Protein AF-A0A2T4DF22-F1 (afdb_monomer_lite)

Structure (mmCIF, N/CA/C/O backbone):
data_AF-A0A2T4DF22-F1
#
_entry.id   AF-A0A2T4DF22-F1
#
loop_
_atom_site.group_PDB
_atom_site.id
_atom_site.type_symbol
_atom_site.label_atom_id
_atom_site.label_alt_id
_atom_site.label_comp_id
_atom_site.label_asym_id
_atom_site.label_entity_id
_atom_site.label_seq_id
_atom_site.pdbx_PDB_ins_code
_atom_site.Cartn_x
_atom_site.Cartn_y
_atom_site.Cartn_z
_atom_site.occupancy
_atom_site.B_iso_or_equiv
_atom_site.auth_seq_id
_atom_site.auth_comp_id
_atom_site.auth_asym_id
_atom_site.auth_atom_id
_atom_site.pdbx_PDB_model_num
ATOM 1 N N . MET A 1 1 ? -20.774 -23.745 23.793 1.00 37.38 1 MET A N 1
ATOM 2 C CA . MET A 1 1 ? -19.570 -23.160 24.446 1.00 37.38 1 MET A CA 1
ATOM 3 C C . MET A 1 1 ? -19.201 -21.817 23.779 1.00 37.38 1 MET A C 1
ATOM 5 O O . MET A 1 1 ? -18.248 -21.761 23.021 1.00 37.38 1 MET A O 1
ATOM 9 N N . GLU A 1 2 ? -19.903 -20.684 23.845 1.00 40.66 2 GLU A N 1
ATOM 10 C CA . GLU A 1 2 ? -20.891 -20.072 24.762 1.00 40.66 2 GLU A CA 1
ATOM 11 C C . GLU A 1 2 ? -20.342 -19.366 26.017 1.00 40.66 2 GLU A C 1
ATOM 13 O O . GLU A 1 2 ? -21.106 -18.858 26.823 1.00 40.66 2 GLU A O 1
ATOM 18 N N . ALA A 1 3 ? -19.018 -19.232 26.163 1.00 44.66 3 ALA A N 1
ATOM 19 C CA . ALA A 1 3 ? -18.431 -18.556 27.332 1.00 44.66 3 ALA A CA 1
ATOM 20 C C . ALA A 1 3 ? -17.875 -17.139 27.065 1.00 44.66 3 ALA A C 1
ATOM 22 O O . ALA A 1 3 ? -17.446 -16.477 28.002 1.00 44.66 3 ALA A O 1
ATOM 23 N N . ILE A 1 4 ? -17.875 -16.646 25.817 1.00 48.25 4 ILE A N 1
ATOM 24 C CA . ILE A 1 4 ? -17.293 -15.324 25.468 1.00 48.25 4 ILE A CA 1
ATOM 25 C C . ILE A 1 4 ? -18.333 -14.358 24.866 1.00 48.25 4 ILE A C 1
ATOM 27 O O . ILE A 1 4 ? -18.040 -13.186 24.663 1.00 48.25 4 ILE A O 1
ATOM 31 N N . ASP A 1 5 ? -19.573 -14.799 24.634 1.00 48.78 5 ASP A N 1
ATOM 32 C CA . ASP A 1 5 ? -20.669 -13.892 24.234 1.00 48.78 5 ASP A CA 1
ATOM 33 C C . ASP A 1 5 ? -21.325 -13.187 25.442 1.00 48.78 5 ASP A C 1
ATOM 35 O O . ASP A 1 5 ? -22.077 -12.235 25.269 1.00 48.78 5 ASP A O 1
ATOM 39 N N . ASN A 1 6 ? -20.962 -13.581 26.672 1.00 43.56 6 ASN A N 1
ATOM 40 C CA . ASN A 1 6 ? -21.415 -12.983 27.934 1.00 43.56 6 ASN A CA 1
ATOM 41 C C . ASN A 1 6 ? -20.299 -12.188 28.637 1.00 43.56 6 ASN A C 1
ATOM 43 O O . ASN A 1 6 ? -20.097 -12.303 29.848 1.00 43.56 6 ASN A O 1
ATOM 47 N N . VAL A 1 7 ? -19.539 -11.368 27.900 1.00 52.00 7 VAL A N 1
ATOM 48 C CA . VAL A 1 7 ? -18.642 -10.403 28.556 1.00 52.00 7 VAL A CA 1
ATOM 49 C C . VAL A 1 7 ? -19.506 -9.337 29.229 1.00 52.00 7 VAL A C 1
ATOM 51 O O . VAL A 1 7 ? -20.062 -8.455 28.577 1.00 52.00 7 VAL A O 1
ATOM 54 N N . ASN A 1 8 ? -19.608 -9.438 30.554 1.00 49.12 8 ASN A N 1
ATOM 55 C CA . ASN A 1 8 ? -20.233 -8.466 31.443 1.00 49.12 8 ASN A CA 1
ATOM 56 C C . ASN A 1 8 ? -19.894 -7.022 31.008 1.00 49.12 8 ASN A C 1
ATOM 58 O O . ASN A 1 8 ? -18.725 -6.633 30.937 1.00 49.12 8 ASN A O 1
ATOM 62 N N . LEU A 1 9 ? -20.927 -6.209 30.754 1.00 52.91 9 LEU A N 1
ATOM 63 C CA . LEU A 1 9 ? -20.861 -4.799 30.334 1.00 52.91 9 LEU A CA 1
ATOM 64 C C . LEU A 1 9 ? -19.855 -3.898 31.103 1.00 52.91 9 LEU A C 1
ATOM 66 O O . LEU A 1 9 ? -19.364 -2.945 30.489 1.00 52.91 9 LEU A O 1
ATOM 70 N N . PRO A 1 10 ? -19.501 -4.137 32.387 1.00 47.88 10 PRO A N 1
ATOM 71 C CA . PRO A 1 10 ? -18.417 -3.397 33.048 1.00 47.88 10 PRO A CA 1
ATOM 72 C C . PRO A 1 10 ? -16.989 -3.792 32.611 1.00 47.88 10 PRO A C 1
ATOM 74 O O . PRO A 1 10 ? -16.120 -2.924 32.585 1.00 47.88 10 PRO A O 1
ATOM 77 N N . GLN A 1 11 ? -16.742 -5.041 32.197 1.00 51.62 11 GLN A N 1
ATOM 78 C CA . GLN A 1 11 ? -15.421 -5.554 31.774 1.00 51.62 11 GLN A CA 1
ATOM 79 C C . GLN A 1 11 ? -15.107 -5.260 30.291 1.00 51.62 11 GLN A C 1
ATOM 81 O O . GLN A 1 11 ? -13.948 -5.219 29.884 1.00 51.62 11 GLN A O 1
ATOM 86 N N . ALA A 1 12 ? -16.132 -4.994 29.472 1.00 53.84 12 ALA A N 1
ATOM 87 C CA . ALA A 1 12 ? -15.980 -4.670 28.048 1.00 53.84 12 ALA A CA 1
ATOM 88 C C . ALA A 1 12 ? -15.618 -3.195 27.768 1.00 53.84 12 ALA A C 1
ATOM 90 O O . ALA A 1 12 ? -15.191 -2.865 26.659 1.00 53.84 12 ALA A O 1
ATOM 91 N N . ARG A 1 13 ? -15.769 -2.293 28.751 1.00 54.59 13 ARG A N 1
ATOM 92 C CA . ARG A 1 13 ? -15.459 -0.856 28.611 1.00 54.59 13 ARG A CA 1
ATOM 93 C C . ARG A 1 13 ? -14.031 -0.559 28.119 1.00 54.59 13 ARG A C 1
ATOM 95 O O . ARG A 1 13 ? -13.918 0.239 27.186 1.00 54.59 13 ARG A O 1
ATOM 102 N N . PRO A 1 14 ? -12.955 -1.179 28.650 1.00 60.41 14 PRO A N 1
ATOM 103 C CA . PRO A 1 14 ? -11.599 -0.918 28.162 1.00 60.41 14 PRO A CA 1
ATOM 104 C C . PRO A 1 14 ? -11.384 -1.391 26.717 1.00 60.41 14 PRO A C 1
ATOM 106 O O . PRO A 1 14 ? -10.719 -0.706 25.945 1.00 60.41 14 PRO A O 1
ATOM 109 N N . VAL A 1 15 ? -11.984 -2.515 26.312 1.00 59.34 15 VAL A N 1
ATOM 110 C CA . VAL A 1 15 ? -11.861 -3.044 24.940 1.00 59.34 15 VAL A CA 1
ATOM 111 C C . VAL A 1 15 ? -12.620 -2.164 23.948 1.00 59.34 15 VAL A C 1
ATOM 113 O O . VAL A 1 15 ? -12.093 -1.838 22.888 1.00 59.34 15 VAL A O 1
ATOM 116 N N . LEU A 1 16 ? -13.826 -1.721 24.314 1.00 61.22 16 LEU A N 1
ATOM 117 C CA . LEU A 1 16 ? -14.651 -0.844 23.485 1.00 61.22 16 LEU A CA 1
ATOM 118 C C . LEU A 1 16 ? -14.025 0.553 23.331 1.00 61.22 16 LEU A C 1
ATOM 120 O O . LEU A 1 16 ? -14.072 1.124 22.243 1.00 61.22 16 LEU A O 1
ATOM 124 N N . SER A 1 17 ? -13.396 1.078 24.392 1.00 62.78 17 SER A N 1
ATOM 125 C CA . SER A 1 17 ? -12.626 2.329 24.333 1.00 62.78 17 SER A CA 1
ATOM 126 C C . SER A 1 17 ? -11.423 2.197 23.405 1.00 62.78 17 SER A C 1
ATOM 128 O O . SER A 1 17 ? -11.255 3.034 22.529 1.00 62.78 17 SER A O 1
ATOM 130 N N . ARG A 1 18 ? -10.649 1.106 23.506 1.00 62.28 18 ARG A N 1
ATOM 131 C CA . ARG A 1 18 ? -9.516 0.838 22.601 1.00 62.28 18 ARG A CA 1
ATOM 132 C C . ARG A 1 18 ? -9.949 0.703 21.140 1.00 62.28 18 ARG A C 1
ATOM 134 O O . ARG A 1 18 ? -9.257 1.186 20.254 1.00 62.28 18 ARG A O 1
ATOM 141 N N . LEU A 1 19 ? -11.102 0.086 20.881 1.00 64.06 19 LEU A N 1
ATOM 142 C CA . LEU A 1 19 ? -11.678 -0.041 19.535 1.00 64.06 19 LEU A CA 1
ATOM 143 C C . LEU A 1 19 ? -12.161 1.305 18.977 1.00 64.06 19 LEU A C 1
ATOM 145 O O . LEU A 1 19 ? -12.027 1.572 17.784 1.00 64.06 19 LEU A O 1
ATOM 149 N N . ARG A 1 20 ? -12.707 2.166 19.842 1.00 63.84 20 ARG A N 1
ATOM 150 C CA . ARG A 1 20 ? -13.113 3.527 19.481 1.00 63.84 20 ARG A CA 1
ATOM 151 C C . ARG A 1 20 ? -11.905 4.421 19.219 1.00 63.84 20 ARG A C 1
ATOM 153 O O . ARG A 1 20 ? -11.898 5.111 18.205 1.00 63.84 20 ARG A O 1
ATOM 160 N N . ASP A 1 21 ? -10.907 4.392 20.096 1.00 63.69 21 ASP A N 1
ATOM 161 C CA . ASP A 1 21 ? -9.656 5.131 19.913 1.00 63.69 21 ASP A CA 1
ATOM 162 C C . ASP A 1 21 ? -8.955 4.673 18.636 1.00 63.69 21 ASP A C 1
ATOM 164 O O . ASP A 1 21 ? -8.528 5.506 17.842 1.00 63.69 21 ASP A O 1
ATOM 168 N N . TYR A 1 22 ? -8.982 3.370 18.353 1.00 63.28 22 TYR A N 1
ATOM 169 C CA . TYR A 1 22 ? -8.518 2.832 17.082 1.00 63.28 22 TYR A CA 1
ATOM 170 C C . TYR A 1 22 ? -9.267 3.402 15.874 1.00 63.28 22 TYR A C 1
ATOM 172 O O . TYR A 1 22 ? -8.643 3.869 14.923 1.00 63.28 22 TYR A O 1
ATOM 180 N N . ALA A 1 23 ? -10.601 3.402 15.901 1.00 60.66 23 ALA A N 1
ATOM 181 C CA . ALA A 1 23 ? -11.395 3.937 14.799 1.00 60.66 23 ALA A CA 1
ATOM 182 C C . ALA A 1 23 ? -11.175 5.453 14.601 1.00 60.66 23 ALA A C 1
ATOM 184 O O . ALA A 1 23 ? -11.187 5.939 13.468 1.00 60.66 23 ALA A O 1
ATOM 185 N N . LEU A 1 24 ? -10.926 6.199 15.683 1.00 63.53 24 LEU A N 1
ATOM 186 C CA . LEU A 1 24 ? -10.605 7.629 15.636 1.00 63.53 24 LEU A CA 1
ATOM 187 C C . LEU A 1 24 ? -9.208 7.894 15.059 1.00 63.53 24 LEU A C 1
ATOM 189 O O . LEU A 1 24 ? -9.054 8.784 14.221 1.00 63.53 24 LEU A O 1
ATOM 193 N N . VAL A 1 25 ? -8.203 7.116 15.466 1.00 64.25 25 VAL A N 1
ATOM 194 C CA . VAL A 1 25 ? -6.831 7.218 14.943 1.00 64.25 25 VAL A CA 1
ATOM 195 C C . VAL A 1 25 ? -6.781 6.793 13.473 1.00 64.25 25 VAL A C 1
ATOM 197 O O . VAL A 1 25 ? -6.216 7.512 12.648 1.00 64.25 25 VAL A O 1
ATOM 200 N N . GLY A 1 26 ? -7.456 5.697 13.114 1.00 60.59 26 GLY A N 1
ATOM 201 C CA . GLY A 1 26 ? -7.569 5.226 11.731 1.00 60.59 26 GLY A CA 1
ATOM 202 C C . GLY A 1 26 ? -8.194 6.270 10.800 1.00 60.59 26 GLY A C 1
ATOM 203 O O . GLY A 1 26 ? -7.690 6.503 9.703 1.00 60.59 26 GLY A O 1
ATOM 204 N N . SER A 1 27 ? -9.219 6.990 11.270 1.00 62.00 27 SER A N 1
ATOM 205 C CA . SER A 1 27 ? -9.837 8.078 10.502 1.00 62.00 27 SER A CA 1
ATOM 206 C C . SER A 1 27 ? -8.918 9.288 10.294 1.00 62.00 27 SER A C 1
ATOM 208 O O . SER A 1 27 ? -9.119 10.019 9.325 1.00 62.00 27 SER A O 1
ATOM 210 N N . ARG A 1 28 ? -7.937 9.538 11.174 1.00 62.53 28 ARG A N 1
ATOM 211 C CA . ARG A 1 28 ? -6.950 10.620 10.989 1.00 62.53 28 ARG A CA 1
ATOM 212 C C . ARG A 1 28 ? -5.831 10.214 10.033 1.00 62.53 28 ARG A C 1
ATOM 214 O O . ARG A 1 28 ? -5.438 11.016 9.190 1.00 62.53 28 ARG A O 1
ATOM 221 N N . ALA A 1 29 ? -5.370 8.966 10.116 1.00 62.69 29 ALA A N 1
ATOM 222 C CA . ALA A 1 29 ? -4.355 8.428 9.212 1.00 62.69 29 ALA A CA 1
ATOM 223 C C . ALA A 1 29 ? -4.823 8.411 7.741 1.00 62.69 29 ALA A C 1
ATOM 225 O O . ALA A 1 29 ? -4.000 8.534 6.836 1.00 62.69 29 ALA A O 1
ATOM 226 N N . PHE A 1 30 ? -6.137 8.325 7.501 1.00 62.44 30 PHE A N 1
ATOM 227 C CA . PHE A 1 30 ? -6.756 8.417 6.175 1.00 62.44 30 PHE A CA 1
ATOM 228 C C . PHE A 1 30 ? -6.375 9.689 5.405 1.00 62.44 30 PHE A C 1
ATOM 230 O O . PHE A 1 30 ? -5.974 9.621 4.246 1.00 62.44 30 PHE A O 1
ATOM 237 N N . GLY A 1 31 ? -6.476 10.859 6.046 1.00 63.44 31 GLY A N 1
ATOM 238 C CA . GLY A 1 31 ? -6.219 12.131 5.363 1.00 63.44 31 GLY A CA 1
ATOM 239 C C . GLY A 1 31 ? -4.787 12.206 4.835 1.00 63.44 31 GLY A C 1
ATOM 240 O O . GLY A 1 31 ? -4.551 12.616 3.703 1.00 63.44 31 GLY A O 1
ATOM 241 N N . GLN A 1 32 ? -3.835 11.716 5.626 1.00 66.88 32 GLN A N 1
ATOM 242 C CA . GLN A 1 32 ? -2.439 11.637 5.215 1.00 66.88 32 GLN A CA 1
ATOM 243 C C . GLN A 1 32 ? -2.205 10.586 4.113 1.00 66.88 32 GLN A C 1
ATOM 245 O O . GLN A 1 32 ? -1.443 10.849 3.185 1.00 66.88 32 GLN A O 1
ATOM 250 N N . ARG A 1 33 ? -2.890 9.431 4.160 1.00 73.12 33 ARG A N 1
ATOM 251 C CA . ARG A 1 33 ? -2.828 8.409 3.093 1.00 73.12 33 ARG A CA 1
ATOM 252 C C . ARG A 1 33 ? -3.289 8.959 1.750 1.00 73.12 33 ARG A C 1
ATOM 254 O O . ARG A 1 33 ? -2.582 8.804 0.758 1.00 73.12 33 ARG A O 1
ATOM 261 N N . ALA A 1 34 ? -4.427 9.651 1.733 1.00 72.38 34 ALA A N 1
ATOM 262 C CA . ALA A 1 34 ? -4.976 10.246 0.521 1.00 72.38 34 ALA A CA 1
ATOM 263 C C . ALA A 1 34 ? -3.995 11.237 -0.128 1.00 72.38 34 ALA A C 1
ATOM 265 O O . ALA A 1 34 ? -3.826 11.211 -1.346 1.00 72.38 34 ALA A O 1
ATOM 266 N N . ILE A 1 35 ? -3.297 12.054 0.671 1.00 78.50 35 ILE A N 1
ATOM 267 C CA . ILE A 1 35 ? -2.285 12.999 0.171 1.00 78.50 35 ILE A CA 1
ATOM 268 C C . ILE A 1 35 ? -1.109 12.255 -0.473 1.00 78.50 35 ILE A C 1
ATOM 270 O O . ILE A 1 35 ? -0.733 12.578 -1.598 1.00 78.50 35 ILE A O 1
ATOM 274 N N . ILE A 1 36 ? -0.557 11.240 0.201 1.00 78.69 36 ILE A N 1
ATOM 275 C CA . ILE A 1 36 ? 0.594 10.475 -0.307 1.00 78.69 36 ILE A CA 1
ATOM 276 C C . ILE A 1 36 ? 0.238 9.756 -1.609 1.00 78.69 36 ILE A C 1
ATOM 278 O O . ILE A 1 36 ? 1.001 9.823 -2.570 1.00 78.69 36 ILE A O 1
ATOM 282 N N . TYR A 1 37 ? -0.926 9.103 -1.672 1.00 76.31 37 TYR A N 1
ATOM 283 C CA . TYR A 1 37 ? -1.351 8.387 -2.876 1.00 76.31 37 TYR A CA 1
ATOM 284 C C . TYR A 1 37 ? -1.668 9.337 -4.027 1.00 76.31 37 TYR A C 1
ATOM 286 O O . TYR A 1 37 ? -1.249 9.084 -5.152 1.00 76.31 37 TYR A O 1
ATOM 294 N N . THR A 1 38 ? -2.329 10.464 -3.751 1.00 78.50 38 THR A N 1
ATOM 295 C CA . THR A 1 38 ? -2.602 11.481 -4.777 1.00 78.50 38 THR A CA 1
ATOM 296 C C . THR A 1 38 ? -1.301 12.058 -5.331 1.00 78.50 38 THR A C 1
ATOM 298 O O . THR A 1 38 ? -1.157 12.168 -6.545 1.00 78.50 38 THR A O 1
ATOM 301 N N . ALA A 1 39 ? -0.320 12.351 -4.471 1.00 80.56 39 ALA A N 1
ATOM 302 C CA . ALA A 1 39 ? 0.995 12.824 -4.894 1.00 80.56 39 ALA A CA 1
ATOM 303 C C . ALA A 1 39 ? 1.758 11.765 -5.710 1.00 80.56 39 ALA A C 1
ATOM 305 O O . ALA A 1 39 ? 2.309 12.084 -6.762 1.00 80.56 39 ALA A O 1
ATOM 306 N N . ALA A 1 40 ? 1.750 10.502 -5.272 1.00 76.62 40 ALA A N 1
ATOM 307 C CA . ALA A 1 40 ? 2.393 9.398 -5.986 1.00 76.62 40 ALA A CA 1
ATOM 308 C C . ALA A 1 40 ? 1.793 9.187 -7.383 1.00 76.62 40 ALA A C 1
ATOM 310 O O . ALA A 1 40 ? 2.518 8.939 -8.342 1.00 76.62 40 ALA A O 1
ATOM 311 N N . ILE A 1 41 ? 0.473 9.323 -7.510 1.00 79.00 41 ILE A N 1
ATOM 312 C CA . ILE A 1 41 ? -0.242 9.161 -8.776 1.00 79.00 41 ILE A CA 1
ATOM 313 C C . ILE A 1 41 ? -0.051 10.373 -9.679 1.00 79.00 41 ILE A C 1
ATOM 315 O O . ILE A 1 41 ? 0.122 10.194 -10.878 1.00 79.00 41 ILE A O 1
ATOM 319 N N . ALA A 1 42 ? -0.039 11.587 -9.129 1.00 79.94 42 ALA A N 1
ATOM 320 C CA . ALA A 1 42 ? 0.295 12.783 -9.895 1.00 79.94 42 ALA A CA 1
ATOM 321 C C . ALA A 1 42 ? 1.713 12.677 -10.475 1.00 79.94 42 ALA A C 1
ATOM 323 O O . ALA A 1 42 ? 1.922 12.953 -11.654 1.00 79.94 42 ALA A O 1
ATOM 324 N N . LEU A 1 43 ? 2.668 12.192 -9.674 1.00 77.50 43 LEU A N 1
ATOM 325 C CA . LEU A 1 43 ? 4.033 11.946 -10.125 1.00 77.50 43 LEU A CA 1
ATOM 326 C C . LEU A 1 43 ? 4.081 10.833 -11.185 1.00 77.50 43 LEU A C 1
ATOM 328 O O . LEU A 1 43 ? 4.731 10.996 -12.213 1.00 77.50 43 LEU A O 1
ATOM 332 N N . ALA A 1 44 ? 3.347 9.735 -10.986 1.00 74.00 44 ALA A N 1
ATOM 333 C CA . ALA A 1 44 ? 3.273 8.649 -11.960 1.00 74.00 44 ALA A CA 1
ATOM 334 C C . ALA A 1 44 ? 2.605 9.079 -13.279 1.00 74.00 44 ALA A C 1
ATOM 336 O O . ALA A 1 44 ? 3.065 8.707 -14.350 1.00 74.00 44 ALA A O 1
ATOM 337 N N . GLY A 1 45 ? 1.550 9.890 -13.221 1.00 74.88 45 GLY A N 1
ATOM 338 C CA . GLY A 1 45 ? 0.874 10.427 -14.402 1.00 74.88 45 GLY A CA 1
ATOM 339 C C . GLY A 1 45 ? 1.701 11.471 -15.155 1.00 74.88 45 GLY A C 1
ATOM 340 O O . GLY A 1 45 ? 1.475 11.659 -16.344 1.00 74.88 45 GLY A O 1
ATOM 341 N N . TYR A 1 46 ? 2.653 12.130 -14.486 1.00 75.94 46 TYR A N 1
ATOM 342 C CA . TYR A 1 46 ? 3.589 13.058 -15.124 1.00 75.94 46 TYR A CA 1
ATOM 343 C C . TYR A 1 46 ? 4.752 12.336 -15.819 1.00 75.94 46 TYR A C 1
ATOM 345 O O . TYR A 1 46 ? 5.151 12.727 -16.911 1.00 75.94 46 TYR A O 1
ATOM 353 N N . TYR A 1 47 ? 5.301 11.289 -15.192 1.00 68.31 47 TYR A N 1
ATOM 354 C CA . TYR A 1 47 ? 6.471 10.567 -15.708 1.00 68.31 47 TYR A CA 1
ATOM 355 C C . TYR A 1 47 ? 6.134 9.397 -16.651 1.00 68.31 47 TYR A C 1
ATOM 357 O O . TYR A 1 47 ? 7.014 8.960 -17.390 1.00 68.31 47 TYR A O 1
ATOM 365 N N . TYR A 1 48 ? 4.901 8.878 -16.632 1.00 70.25 48 TYR A N 1
ATOM 366 C CA . TYR A 1 48 ? 4.507 7.664 -17.357 1.00 70.25 48 TYR A CA 1
ATOM 367 C C . TYR A 1 48 ? 3.157 7.810 -18.088 1.00 70.25 48 TYR A C 1
ATOM 369 O O . TYR A 1 48 ? 2.588 8.893 -18.201 1.00 70.25 48 TYR A O 1
ATOM 377 N N . GLU A 1 49 ? 2.623 6.694 -18.592 1.00 74.69 49 GLU A N 1
ATOM 378 C CA . GLU A 1 49 ? 1.330 6.614 -19.276 1.00 74.69 49 GLU A CA 1
ATOM 379 C C . GLU A 1 49 ? 0.157 6.977 -18.347 1.00 74.69 49 GLU A C 1
ATOM 381 O O . GLU A 1 49 ? -0.201 6.237 -17.420 1.00 74.69 49 GLU A O 1
ATOM 386 N N . LEU A 1 50 ? -0.516 8.092 -18.658 1.00 75.38 50 LEU A N 1
ATOM 387 C CA . LEU A 1 50 ? -1.656 8.611 -17.895 1.00 75.38 50 LEU A CA 1
ATOM 388 C C . LEU A 1 50 ? -2.785 7.579 -17.736 1.00 75.38 50 LEU A C 1
ATOM 390 O O . LEU A 1 50 ? -3.460 7.554 -16.708 1.00 75.38 50 LEU A O 1
ATOM 394 N N . ARG A 1 51 ? -2.982 6.691 -18.720 1.00 77.19 51 ARG A N 1
ATOM 395 C CA . ARG A 1 51 ? -4.023 5.648 -18.671 1.00 77.19 51 ARG A CA 1
ATOM 396 C C . ARG A 1 51 ? -3.760 4.629 -17.567 1.00 77.19 51 ARG A C 1
ATOM 398 O O . ARG A 1 51 ? -4.687 4.255 -16.850 1.00 77.19 51 ARG A O 1
ATOM 405 N N . VAL A 1 52 ? -2.507 4.203 -17.409 1.00 74.44 52 VAL A N 1
ATOM 406 C CA . VAL A 1 52 ? -2.127 3.238 -16.370 1.00 74.44 52 VAL A CA 1
ATOM 407 C C . VAL A 1 52 ? -2.191 3.903 -14.997 1.00 74.44 52 VAL A C 1
ATOM 409 O O . VAL A 1 52 ? -2.738 3.322 -14.060 1.00 74.44 52 VAL A O 1
ATOM 412 N N . ALA A 1 53 ? -1.730 5.153 -14.893 1.00 76.38 53 ALA A N 1
ATOM 413 C CA . ALA A 1 53 ? -1.852 5.939 -13.669 1.00 76.38 53 ALA A CA 1
ATOM 414 C C . ALA A 1 53 ? -3.322 6.123 -13.242 1.00 76.38 53 ALA A C 1
ATOM 416 O O . ALA A 1 53 ? -3.646 5.917 -12.073 1.00 76.38 53 ALA A O 1
ATOM 417 N N . LEU A 1 54 ? -4.229 6.427 -14.180 1.00 79.88 54 LEU A N 1
ATOM 418 C CA . LEU A 1 54 ? -5.666 6.565 -13.909 1.00 79.88 54 LEU A CA 1
ATOM 419 C C . LEU A 1 54 ? -6.329 5.245 -13.500 1.00 79.88 54 LEU A C 1
ATOM 421 O O . LEU A 1 54 ? -7.167 5.240 -12.598 1.00 79.88 54 LEU A O 1
ATOM 425 N N . PHE A 1 55 ? -5.950 4.123 -14.118 1.00 83.50 55 PHE A N 1
ATOM 426 C CA . PHE A 1 55 ? -6.470 2.809 -13.737 1.00 83.50 55 PHE A CA 1
ATOM 427 C C . PHE A 1 55 ? -6.118 2.470 -12.282 1.00 83.50 55 PHE A C 1
ATOM 429 O O . PHE A 1 55 ? -6.996 2.124 -11.487 1.00 83.50 55 PHE A O 1
ATOM 436 N N . PHE A 1 56 ? -4.848 2.640 -11.904 1.00 78.50 56 PHE A N 1
ATOM 437 C CA . PHE A 1 56 ? -4.419 2.416 -10.526 1.00 78.50 56 PHE A CA 1
ATOM 438 C C . PHE A 1 56 ? -4.963 3.467 -9.558 1.00 78.50 56 PHE A C 1
ATOM 440 O O . PHE A 1 56 ? -5.257 3.122 -8.417 1.00 78.50 56 PHE A O 1
ATOM 447 N N . PHE A 1 57 ? -5.182 4.708 -10.001 1.00 80.00 57 PHE A N 1
ATOM 448 C CA . PHE A 1 57 ? -5.882 5.713 -9.202 1.00 80.00 57 PHE A CA 1
ATOM 449 C C . PHE A 1 57 ? -7.284 5.264 -8.837 1.00 80.00 57 PHE A C 1
ATOM 451 O O . PHE A 1 57 ? -7.646 5.304 -7.663 1.00 80.00 57 PHE A O 1
ATOM 458 N N . PHE A 1 58 ? -8.048 4.768 -9.808 1.00 83.00 58 PHE A N 1
ATOM 459 C CA . PHE A 1 58 ? -9.389 4.271 -9.540 1.00 83.00 58 PHE A CA 1
ATOM 460 C C . PHE A 1 58 ? -9.357 3.031 -8.636 1.00 83.00 58 PHE A C 1
ATOM 462 O O . PHE A 1 58 ? -10.127 2.946 -7.682 1.00 83.00 58 PHE A O 1
ATOM 469 N N . ALA A 1 59 ? -8.419 2.106 -8.864 1.00 82.25 59 ALA A N 1
ATOM 470 C CA . ALA A 1 59 ? -8.256 0.916 -8.029 1.00 82.25 59 ALA A CA 1
ATOM 471 C C . ALA A 1 59 ? -7.896 1.257 -6.569 1.00 82.25 59 ALA A C 1
ATOM 473 O O . ALA A 1 59 ? -8.497 0.715 -5.639 1.00 82.25 59 ALA A O 1
ATOM 474 N N . ILE A 1 60 ? -6.952 2.181 -6.357 1.00 80.75 60 ILE A N 1
ATOM 475 C CA . ILE A 1 60 ? -6.562 2.664 -5.026 1.00 80.75 60 ILE A CA 1
ATOM 476 C C . ILE A 1 60 ? -7.736 3.406 -4.383 1.00 80.75 60 ILE A C 1
ATOM 478 O O . ILE A 1 60 ? -8.066 3.121 -3.235 1.00 80.75 60 ILE A O 1
ATOM 482 N N . ALA A 1 61 ? -8.419 4.283 -5.124 1.00 79.38 61 ALA A N 1
ATOM 483 C CA . ALA A 1 61 ? -9.578 5.019 -4.627 1.00 79.38 61 ALA A CA 1
ATOM 484 C C . ALA A 1 61 ? -10.711 4.082 -4.179 1.00 79.38 61 ALA A C 1
ATOM 486 O O . ALA A 1 61 ? -11.274 4.284 -3.106 1.00 79.38 61 ALA A O 1
ATOM 487 N N . LEU A 1 62 ? -11.012 3.022 -4.937 1.00 83.31 62 LEU A N 1
ATOM 488 C CA . LEU A 1 62 ? -12.002 2.016 -4.540 1.00 83.31 62 LEU A CA 1
ATOM 489 C C . LEU A 1 62 ? -11.594 1.278 -3.257 1.00 83.31 62 LEU A C 1
ATOM 491 O O . LEU A 1 62 ? -12.428 1.098 -2.367 1.00 83.31 62 LEU A O 1
ATOM 495 N N . CYS A 1 63 ? -10.320 0.888 -3.134 1.00 78.69 63 CYS A N 1
ATOM 496 C CA . CYS A 1 63 ? -9.804 0.255 -1.915 1.00 78.69 63 CYS A CA 1
ATOM 497 C C . CYS A 1 63 ? -9.926 1.184 -0.700 1.00 78.69 63 CYS A C 1
ATOM 499 O O . CYS A 1 63 ? -10.310 0.751 0.384 1.00 78.69 63 CYS A O 1
ATOM 501 N N . GLU A 1 64 ? -9.624 2.464 -0.894 1.00 77.31 64 GLU A N 1
ATOM 502 C CA . GLU A 1 64 ? -9.615 3.491 0.144 1.00 77.31 64 GLU A CA 1
ATOM 503 C C . GLU A 1 64 ? -11.054 3.846 0.577 1.00 77.31 64 GLU A C 1
ATOM 505 O O . GLU A 1 64 ? -11.343 3.958 1.769 1.00 77.31 64 GLU A O 1
ATOM 510 N N . ILE A 1 65 ? -12.006 3.899 -0.367 1.00 79.44 65 ILE A N 1
ATOM 511 C CA . ILE A 1 65 ? -13.445 4.017 -0.073 1.00 79.44 65 ILE A CA 1
ATOM 512 C C . ILE A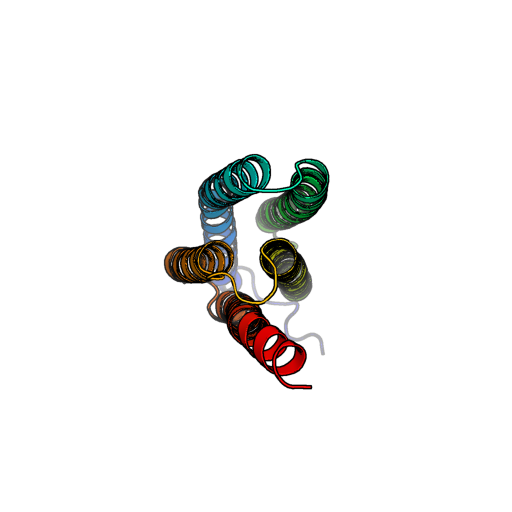 1 65 ? -13.929 2.810 0.736 1.00 79.44 65 ILE A C 1
ATOM 514 O O . ILE A 1 65 ? -14.647 2.983 1.724 1.00 79.44 65 ILE A O 1
ATOM 518 N N . TYR A 1 66 ? -13.530 1.595 0.352 1.00 78.69 66 TYR A N 1
ATOM 519 C CA . TYR A 1 66 ? -13.896 0.382 1.079 1.00 78.69 66 TYR A CA 1
ATOM 520 C C . TYR A 1 66 ? -13.359 0.397 2.519 1.00 78.69 66 TYR A C 1
ATOM 522 O O . TYR A 1 66 ? -14.108 0.100 3.452 1.00 78.69 66 TYR A O 1
ATOM 530 N N . ASP A 1 67 ? -12.112 0.837 2.723 1.00 74.19 67 ASP A N 1
ATOM 531 C CA . ASP A 1 67 ? -11.513 0.990 4.057 1.00 74.19 67 ASP A CA 1
ATOM 532 C C . ASP A 1 67 ? -12.319 1.980 4.923 1.00 74.19 67 ASP A C 1
ATOM 534 O O . ASP A 1 67 ? -12.691 1.663 6.057 1.00 74.19 67 ASP A O 1
ATOM 538 N N . ILE A 1 68 ? -12.714 3.138 4.367 1.00 72.25 68 ILE A N 1
ATOM 539 C CA . ILE A 1 68 ? -13.567 4.118 5.068 1.00 72.25 68 ILE A CA 1
ATOM 540 C C . ILE A 1 68 ? -14.919 3.521 5.446 1.00 72.25 68 ILE A C 1
ATOM 542 O O . ILE A 1 68 ? -15.393 3.738 6.564 1.00 72.25 68 ILE A O 1
ATOM 546 N N . VAL A 1 69 ? -15.586 2.838 4.513 1.00 77.75 69 VAL A N 1
ATOM 547 C CA . VAL A 1 69 ? -16.927 2.287 4.747 1.00 77.75 69 VAL A CA 1
ATOM 548 C C . VAL A 1 69 ? -16.881 1.291 5.901 1.00 77.75 69 VAL A C 1
ATOM 550 O O . VAL A 1 69 ? -17.724 1.352 6.799 1.00 77.75 69 VAL A O 1
ATOM 553 N N . VAL A 1 70 ? -15.856 0.441 5.934 1.00 72.81 70 VAL A N 1
ATOM 554 C CA . VAL A 1 70 ? -15.652 -0.554 6.990 1.00 72.81 70 VAL A CA 1
ATOM 555 C C . VAL A 1 70 ? -15.31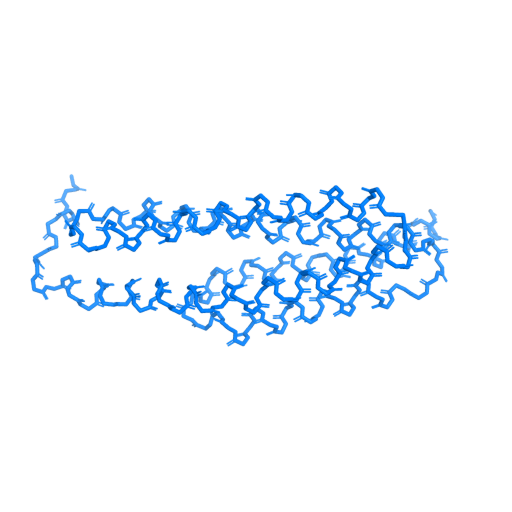8 0.118 8.321 1.00 72.81 70 VAL A C 1
ATOM 557 O O . VAL A 1 70 ? -15.942 -0.201 9.336 1.00 72.81 70 VAL A O 1
ATOM 560 N N . LEU A 1 71 ? -14.422 1.108 8.334 1.00 69.94 71 LEU A N 1
ATOM 561 C CA . LEU A 1 71 ? -14.084 1.871 9.542 1.00 69.94 71 LEU A CA 1
ATOM 562 C C . LEU A 1 71 ? -15.295 2.635 10.100 1.00 69.94 71 LEU A C 1
ATOM 564 O O . LEU A 1 71 ? -15.556 2.594 11.305 1.00 69.94 71 LEU A O 1
ATOM 568 N N . ARG A 1 72 ? -16.090 3.283 9.238 1.00 71.31 72 ARG A N 1
ATOM 569 C CA . ARG A 1 72 ? -17.324 3.983 9.632 1.00 71.31 72 ARG A CA 1
ATOM 570 C C . ARG A 1 72 ? -18.392 3.019 10.131 1.00 71.31 72 ARG A C 1
ATOM 572 O O . ARG A 1 72 ? -19.066 3.330 11.114 1.00 71.31 72 ARG A O 1
ATOM 579 N N . TYR A 1 73 ? -18.535 1.855 9.500 1.00 73.31 73 TYR A N 1
ATOM 580 C CA . TYR A 1 73 ? -19.434 0.799 9.960 1.00 73.31 73 TYR A CA 1
ATOM 581 C C . TYR A 1 73 ? -19.050 0.319 11.367 1.00 73.31 73 TYR A C 1
ATOM 583 O O . TYR A 1 73 ? -19.906 0.232 12.249 1.00 73.31 73 TYR A O 1
ATOM 591 N N . ILE A 1 74 ? -17.755 0.099 11.615 1.00 67.62 74 ILE A N 1
ATOM 592 C CA . ILE A 1 74 ? -17.238 -0.296 12.930 1.00 67.62 74 ILE A CA 1
ATOM 593 C C . ILE A 1 74 ? -17.461 0.815 13.960 1.00 67.62 74 ILE A C 1
ATOM 595 O O . ILE A 1 74 ? -17.937 0.529 15.058 1.00 67.62 74 ILE A O 1
ATOM 599 N N . LEU A 1 75 ? -17.199 2.081 13.623 1.00 66.88 75 LEU A N 1
ATOM 600 C CA . LEU A 1 75 ? -17.423 3.212 14.529 1.00 66.88 75 LEU A CA 1
ATOM 601 C C . LEU A 1 75 ? -18.913 3.365 14.888 1.00 66.88 75 LEU A C 1
ATOM 603 O O . LEU A 1 75 ? -19.257 3.564 16.058 1.00 66.88 75 LEU A O 1
ATOM 607 N N . ARG A 1 76 ? -19.808 3.212 13.901 1.00 67.56 76 ARG A N 1
ATOM 608 C CA . ARG A 1 76 ? -21.261 3.306 14.096 1.00 67.56 76 ARG A CA 1
ATOM 609 C C . ARG A 1 76 ? -21.801 2.150 14.939 1.00 67.56 76 ARG A C 1
ATOM 611 O O . ARG A 1 76 ? -22.568 2.397 15.867 1.00 67.56 76 ARG A O 1
ATOM 618 N N . ASN A 1 77 ? -21.348 0.920 14.699 1.00 63.34 77 ASN A N 1
ATOM 619 C CA . ASN A 1 77 ? -21.778 -0.234 15.493 1.00 63.34 77 ASN A CA 1
ATOM 620 C C . ASN A 1 77 ? -21.101 -0.300 16.877 1.00 63.34 77 ASN A C 1
ATOM 622 O O . ASN A 1 77 ? -21.703 -0.825 17.812 1.00 63.34 77 ASN A O 1
ATOM 626 N N . THR A 1 78 ? -19.908 0.285 17.058 1.00 58.81 78 THR A N 1
ATOM 627 C CA . THR A 1 78 ? -19.259 0.423 18.382 1.00 58.81 78 THR A CA 1
ATOM 628 C C . THR A 1 78 ? -20.121 1.288 19.301 1.00 58.81 78 THR A C 1
ATOM 630 O O . THR A 1 78 ? -20.284 0.979 20.481 1.00 58.81 78 THR A O 1
ATOM 633 N N . ARG A 1 79 ? -20.759 2.330 18.747 1.00 56.97 79 ARG A N 1
ATOM 634 C CA . ARG A 1 79 ? -21.710 3.187 19.469 1.00 56.97 79 ARG A CA 1
ATOM 635 C C . ARG A 1 79 ? -22.979 2.436 19.904 1.00 56.97 79 ARG A C 1
ATOM 637 O O . ARG A 1 79 ? -23.573 2.809 20.910 1.00 56.97 79 ARG A O 1
ATOM 644 N N . SER A 1 80 ? -23.360 1.370 19.193 1.00 56.66 80 SER A N 1
ATOM 645 C CA . SER A 1 80 ? -24.578 0.581 19.443 1.00 56.66 80 SER A CA 1
ATOM 646 C C . SER A 1 80 ? -24.384 -0.633 20.374 1.00 56.66 80 SER A C 1
ATOM 648 O O . SER A 1 80 ? -25.343 -1.365 20.601 1.00 56.66 80 SER A O 1
ATOM 650 N N . LYS A 1 81 ? -23.176 -0.868 20.919 1.00 56.06 81 LYS A N 1
ATOM 651 C CA . LYS A 1 81 ? -22.817 -1.979 21.841 1.00 56.06 81 LYS A CA 1
ATOM 652 C C . LYS A 1 81 ? -23.007 -3.424 21.327 1.00 56.06 81 LYS A C 1
ATOM 654 O O . LYS A 1 81 ? -22.685 -4.354 22.054 1.00 56.06 81 LYS A O 1
ATOM 659 N N . THR A 1 82 ? -23.431 -3.645 20.083 1.00 54.69 82 THR A N 1
ATOM 660 C CA . THR A 1 82 ? -23.674 -4.976 19.477 1.00 54.69 82 THR A CA 1
ATOM 661 C C . THR A 1 82 ? -22.523 -5.465 18.583 1.00 54.69 82 THR A C 1
ATOM 663 O O . THR A 1 82 ? -22.717 -6.225 17.630 1.00 54.69 82 THR A O 1
ATOM 666 N N . LEU A 1 83 ? -21.295 -5.004 18.840 1.00 57.34 83 LEU A N 1
ATOM 667 C CA . LEU A 1 8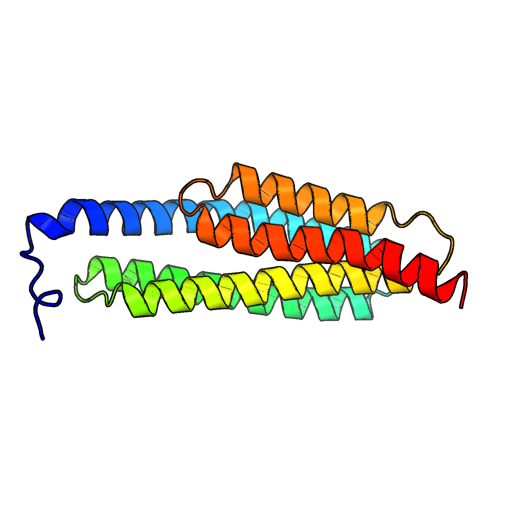3 ? -20.173 -5.239 17.935 1.00 57.34 83 LEU A CA 1
ATOM 668 C C . LEU A 1 83 ? -19.606 -6.660 18.072 1.00 57.34 83 LEU A C 1
ATOM 670 O O . LEU A 1 83 ? -18.998 -7.012 19.081 1.00 57.34 83 LEU A O 1
ATOM 674 N N . LYS A 1 84 ? -19.716 -7.460 17.008 1.00 63.84 84 LYS A N 1
ATOM 675 C CA . LYS A 1 84 ? -19.025 -8.753 16.904 1.00 63.84 84 LYS A CA 1
ATOM 676 C C . LYS A 1 84 ? -17.543 -8.530 16.585 1.00 63.84 84 LYS A C 1
ATOM 678 O O . LYS A 1 84 ? -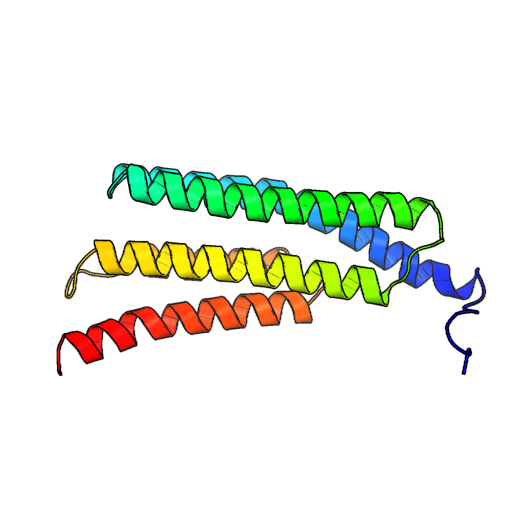17.155 -8.492 15.417 1.00 63.84 84 LYS A O 1
ATOM 683 N N . ILE A 1 85 ? -16.721 -8.424 17.630 1.00 62.25 85 ILE A N 1
ATOM 684 C CA . ILE A 1 85 ? -15.284 -8.083 17.577 1.00 62.25 85 ILE A CA 1
ATOM 685 C C . ILE A 1 85 ? -14.517 -8.897 16.515 1.00 62.25 85 ILE A C 1
ATOM 687 O O . ILE A 1 85 ? -13.803 -8.318 15.700 1.00 62.25 85 ILE A O 1
ATOM 691 N N . ARG A 1 86 ? -14.711 -10.224 16.442 1.00 62.53 86 ARG A N 1
ATOM 692 C CA . ARG A 1 86 ? -14.015 -11.090 15.463 1.00 62.53 86 ARG A CA 1
ATOM 693 C C . ARG A 1 86 ? -14.335 -10.759 14.002 1.00 62.53 86 ARG A C 1
ATOM 695 O O . ARG A 1 86 ? -13.428 -10.740 13.176 1.00 62.53 86 ARG A O 1
ATOM 702 N N . LYS A 1 87 ? -15.605 -10.494 13.675 1.00 66.19 87 LYS A N 1
ATOM 703 C CA . LYS A 1 87 ? -16.010 -10.190 12.290 1.00 66.19 87 LYS A CA 1
ATOM 704 C C . LYS A 1 87 ? -15.494 -8.823 11.849 1.00 66.19 87 LYS A C 1
ATOM 706 O O . LYS A 1 87 ? -15.063 -8.685 10.711 1.00 66.19 87 LYS A O 1
ATOM 711 N N . SER A 1 88 ? -15.488 -7.844 12.752 1.00 64.06 88 SER A N 1
ATOM 712 C CA . SER A 1 88 ? -14.920 -6.519 12.487 1.00 64.06 88 SER A CA 1
ATOM 713 C C . SER A 1 88 ? -13.407 -6.574 12.274 1.00 64.06 88 SER A C 1
ATOM 715 O O . SER A 1 88 ? -12.916 -5.968 11.327 1.00 64.06 88 SER A O 1
ATOM 717 N N . LEU A 1 89 ? -12.679 -7.353 13.084 1.00 66.19 89 LEU A N 1
ATOM 718 C CA . LEU A 1 89 ? -11.239 -7.557 12.899 1.00 66.19 89 LEU A CA 1
ATOM 719 C C . LEU A 1 89 ? -10.918 -8.233 11.563 1.00 66.19 89 LEU A C 1
ATOM 721 O O . LEU A 1 89 ? -10.041 -7.763 10.848 1.00 66.19 89 LEU A O 1
ATOM 725 N N . PHE A 1 90 ? -11.651 -9.284 11.187 1.00 70.62 90 PHE A N 1
ATOM 726 C CA . PHE A 1 90 ? -11.459 -9.941 9.890 1.00 70.62 90 PHE A CA 1
ATOM 727 C C . PHE A 1 90 ? -11.650 -8.969 8.717 1.00 70.62 90 PHE A C 1
ATOM 729 O O . PHE A 1 90 ? -10.858 -8.955 7.778 1.00 70.62 90 PHE A O 1
ATOM 736 N N . HIS A 1 91 ? -12.664 -8.107 8.805 1.00 70.56 91 HIS A N 1
ATOM 737 C CA . HIS A 1 91 ? -12.940 -7.113 7.776 1.00 70.56 91 HIS A CA 1
ATOM 738 C C . HIS A 1 91 ? -11.808 -6.081 7.642 1.00 70.56 91 HIS A C 1
ATOM 740 O O . HIS A 1 91 ? -11.417 -5.764 6.525 1.00 70.56 91 HIS A O 1
ATOM 746 N N . ILE A 1 92 ? -11.230 -5.631 8.762 1.00 71.00 92 ILE A N 1
ATOM 747 C CA . ILE A 1 92 ? -10.054 -4.740 8.787 1.00 71.00 92 ILE A CA 1
ATOM 748 C C . ILE A 1 92 ? -8.828 -5.412 8.150 1.00 71.00 92 ILE A C 1
ATOM 750 O O . ILE A 1 92 ? -8.086 -4.782 7.397 1.00 71.00 92 ILE A O 1
ATOM 754 N N . TYR A 1 93 ? -8.598 -6.697 8.436 1.00 71.62 93 TYR A N 1
ATOM 755 C CA . TYR A 1 93 ? -7.501 -7.439 7.810 1.00 71.62 93 TYR A CA 1
ATOM 756 C C . TYR A 1 93 ? -7.690 -7.552 6.299 1.00 71.62 93 TYR A C 1
ATOM 758 O O . TYR A 1 93 ? -6.738 -7.328 5.555 1.00 71.62 93 TYR A O 1
ATOM 766 N N . MET A 1 94 ? -8.912 -7.836 5.840 1.00 75.12 94 MET A N 1
ATOM 767 C CA . MET A 1 94 ? -9.219 -7.905 4.411 1.00 75.12 94 MET A CA 1
ATOM 768 C C . MET A 1 94 ? -9.028 -6.556 3.714 1.00 75.12 94 MET A C 1
ATOM 770 O O . MET A 1 94 ? -8.384 -6.519 2.669 1.00 75.12 94 MET A O 1
ATOM 774 N N . THR A 1 95 ? -9.515 -5.448 4.288 1.00 73.75 95 THR A N 1
ATOM 775 C CA . THR A 1 95 ? -9.334 -4.109 3.688 1.00 73.75 95 THR A CA 1
ATOM 776 C C . THR A 1 95 ? -7.853 -3.738 3.618 1.00 73.75 95 THR A C 1
ATOM 778 O O . THR A 1 95 ? -7.367 -3.235 2.602 1.00 73.75 95 THR A O 1
ATOM 781 N N . THR A 1 96 ? -7.098 -4.062 4.670 1.00 75.06 96 THR A N 1
ATOM 782 C CA . THR A 1 96 ? -5.658 -3.803 4.725 1.00 75.06 96 THR A CA 1
ATOM 783 C C . THR A 1 96 ? -4.905 -4.643 3.700 1.00 75.06 96 THR A C 1
ATOM 785 O O . THR A 1 96 ? -4.032 -4.112 3.019 1.00 75.06 96 THR A O 1
ATOM 788 N N . ALA A 1 97 ? -5.233 -5.928 3.564 1.00 76.44 97 ALA A N 1
ATOM 789 C CA . ALA A 1 97 ? -4.597 -6.811 2.593 1.00 76.44 97 ALA A CA 1
ATOM 790 C C . ALA A 1 97 ? -4.833 -6.330 1.158 1.00 76.44 97 ALA A C 1
ATOM 792 O O . ALA A 1 97 ? -3.891 -6.239 0.370 1.00 76.44 97 ALA A O 1
ATOM 793 N N . LEU A 1 98 ? -6.080 -5.971 0.844 1.00 78.00 98 LEU A N 1
ATOM 794 C CA . LEU A 1 98 ? -6.485 -5.526 -0.486 1.00 78.00 98 LEU A CA 1
ATOM 795 C C . LEU A 1 98 ? -5.814 -4.190 -0.838 1.00 78.00 98 LEU A C 1
ATOM 797 O O . LEU A 1 98 ? -5.161 -4.087 -1.871 1.00 78.00 98 LEU A O 1
ATOM 801 N N . SER A 1 99 ? -5.858 -3.211 0.071 1.00 77.69 99 SER A N 1
ATOM 802 C CA . SER A 1 99 ? -5.190 -1.912 -0.114 1.00 77.69 99 SER A CA 1
ATOM 803 C C . SER A 1 99 ? -3.668 -2.038 -0.266 1.00 77.69 99 SER A C 1
ATOM 805 O O . SER A 1 99 ? -3.099 -1.482 -1.204 1.00 77.69 99 SER A O 1
ATOM 807 N N . ALA A 1 100 ? -3.000 -2.804 0.604 1.00 80.06 100 ALA A N 1
ATOM 808 C CA . ALA A 1 100 ? -1.553 -3.015 0.538 1.00 80.06 100 ALA A CA 1
ATOM 809 C C . ALA A 1 100 ? -1.124 -3.710 -0.763 1.00 80.06 100 ALA A C 1
ATOM 811 O O . ALA A 1 100 ? -0.130 -3.316 -1.374 1.00 80.06 100 ALA A O 1
ATOM 812 N N . THR A 1 101 ? -1.894 -4.706 -1.210 1.00 82.69 101 THR A N 1
ATOM 813 C CA . THR A 1 101 ? -1.630 -5.428 -2.463 1.00 82.69 101 THR A CA 1
ATOM 814 C C . THR A 1 101 ? -1.787 -4.509 -3.669 1.00 82.69 101 THR A C 1
ATOM 816 O O . THR A 1 101 ? -0.917 -4.492 -4.534 1.00 82.69 101 THR A O 1
ATOM 819 N N . THR A 1 102 ? -2.836 -3.684 -3.710 1.00 81.56 102 THR A N 1
ATOM 820 C CA . THR A 1 102 ? -3.041 -2.710 -4.792 1.00 81.56 102 THR A CA 1
ATOM 821 C C . THR A 1 102 ? -1.871 -1.729 -4.902 1.00 81.56 102 THR A C 1
ATOM 823 O O . THR A 1 102 ? -1.407 -1.451 -6.006 1.00 81.56 102 THR A O 1
ATOM 826 N N . ILE A 1 103 ? -1.342 -1.248 -3.773 1.00 82.06 103 ILE A N 1
ATOM 827 C CA . ILE A 1 103 ? -0.185 -0.335 -3.747 1.00 82.06 103 ILE A CA 1
ATOM 828 C C . ILE A 1 103 ? 1.090 -1.039 -4.226 1.00 82.06 103 ILE A C 1
ATOM 830 O O . ILE A 1 103 ? 1.854 -0.471 -5.008 1.00 82.06 103 ILE A O 1
ATOM 834 N N . ALA A 1 104 ? 1.316 -2.277 -3.785 1.00 83.69 104 ALA A N 1
ATOM 835 C CA . ALA A 1 104 ? 2.440 -3.083 -4.249 1.00 83.69 104 ALA A CA 1
ATOM 836 C C . ALA A 1 104 ? 2.376 -3.310 -5.767 1.00 83.69 104 ALA A C 1
ATOM 838 O O . ALA A 1 104 ? 3.357 -3.070 -6.467 1.00 83.69 104 ALA A O 1
ATOM 839 N N . LEU A 1 105 ? 1.205 -3.693 -6.287 1.00 82.12 105 LEU A N 1
ATOM 840 C CA . LEU A 1 105 ? 0.977 -3.884 -7.719 1.00 82.12 105 LEU A CA 1
ATOM 841 C C . LEU A 1 105 ? 1.165 -2.591 -8.514 1.00 82.12 105 LEU A C 1
ATOM 843 O O . LEU A 1 105 ? 1.771 -2.630 -9.581 1.00 82.12 105 LEU A O 1
ATOM 847 N N . PHE A 1 106 ? 0.710 -1.452 -7.989 1.00 82.62 106 PHE A N 1
ATOM 848 C CA . PHE A 1 106 ? 0.940 -0.144 -8.601 1.00 82.62 106 PHE A CA 1
ATOM 849 C C . PHE A 1 106 ? 2.434 0.151 -8.759 1.00 82.62 106 PHE A C 1
ATOM 851 O O . PHE A 1 106 ? 2.890 0.509 -9.844 1.00 82.62 106 PHE A O 1
ATOM 858 N N . CYS A 1 107 ? 3.219 -0.062 -7.704 1.00 81.44 107 CYS A N 1
ATOM 859 C CA . CYS A 1 107 ? 4.655 0.180 -7.763 1.00 81.44 107 CYS A CA 1
ATOM 860 C C . CYS A 1 107 ? 5.380 -0.809 -8.688 1.00 81.44 107 CYS A C 1
ATOM 862 O O . CYS A 1 107 ? 6.297 -0.414 -9.404 1.00 81.44 107 CYS A O 1
ATOM 864 N N . ILE A 1 108 ? 4.953 -2.076 -8.717 1.00 82.12 108 ILE A N 1
ATOM 865 C CA . ILE A 1 108 ? 5.470 -3.077 -9.661 1.00 82.12 108 ILE A CA 1
ATOM 866 C C . ILE A 1 108 ? 5.142 -2.667 -11.104 1.00 82.12 108 ILE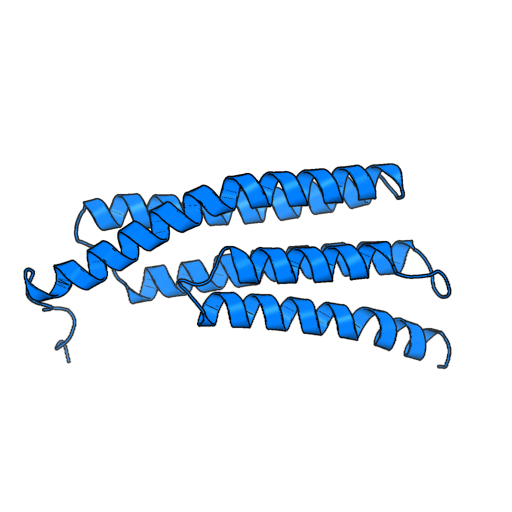 A C 1
ATOM 868 O O . ILE A 1 108 ? 6.008 -2.742 -11.969 1.00 82.12 108 ILE A O 1
ATOM 872 N N . ALA A 1 109 ? 3.927 -2.187 -11.374 1.00 81.31 109 ALA A N 1
ATOM 873 C CA . ALA A 1 109 ? 3.531 -1.722 -12.702 1.00 81.31 109 ALA A CA 1
ATOM 874 C C . ALA A 1 109 ? 4.350 -0.506 -13.165 1.00 81.31 109 ALA A C 1
ATOM 876 O O . ALA A 1 109 ? 4.718 -0.428 -14.338 1.00 81.31 109 ALA A O 1
ATOM 877 N N . ILE A 1 110 ? 4.679 0.411 -12.249 1.00 78.06 110 ILE A N 1
ATOM 878 C CA . ILE A 1 110 ? 5.610 1.519 -12.509 1.00 78.06 110 ILE A CA 1
ATOM 879 C C . ILE A 1 110 ? 7.016 0.989 -12.805 1.00 78.06 110 ILE A C 1
ATOM 881 O O . ILE A 1 110 ? 7.634 1.414 -13.778 1.00 78.06 110 ILE A O 1
ATOM 885 N N . ALA A 1 111 ? 7.516 0.040 -12.007 1.00 79.62 111 ALA A N 1
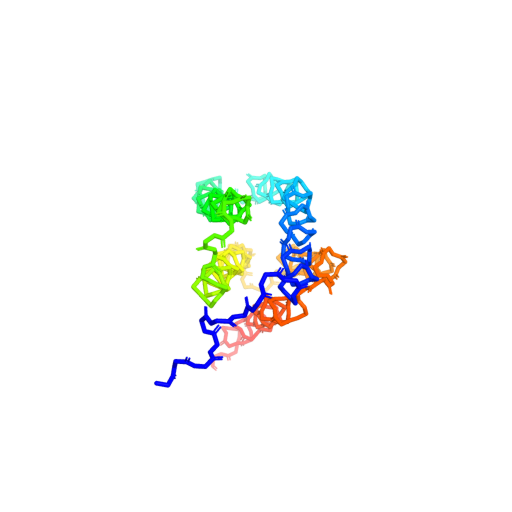ATOM 886 C CA . ALA A 1 111 ? 8.836 -0.551 -12.220 1.00 79.62 111 ALA A CA 1
ATOM 887 C C . ALA A 1 111 ? 8.944 -1.238 -13.591 1.00 79.62 111 ALA A C 1
ATOM 889 O O . ALA A 1 111 ? 9.960 -1.101 -14.266 1.00 79.62 111 ALA A O 1
ATOM 890 N N . ILE A 1 112 ? 7.878 -1.913 -14.035 1.00 76.62 112 ILE A N 1
ATOM 891 C CA . ILE A 1 112 ? 7.802 -2.524 -15.369 1.00 76.62 112 ILE A CA 1
ATOM 892 C C . ILE A 1 112 ? 7.825 -1.453 -16.469 1.00 76.62 112 ILE A C 1
ATOM 894 O O . ILE A 1 112 ? 8.546 -1.619 -17.450 1.00 76.62 112 ILE A O 1
ATOM 898 N N . GLN A 1 113 ? 7.079 -0.354 -16.310 1.00 74.75 113 GLN A N 1
ATOM 899 C CA . GLN A 1 113 ? 7.064 0.750 -17.282 1.00 74.75 113 GLN A CA 1
ATOM 900 C C . GLN A 1 113 ? 8.399 1.490 -17.377 1.00 74.75 113 GLN A C 1
ATOM 902 O O . GLN A 1 113 ? 8.733 2.011 -18.435 1.00 74.75 113 GLN A O 1
ATOM 907 N N . GLN A 1 114 ? 9.172 1.528 -16.292 1.00 71.19 114 GLN A N 1
ATOM 908 C CA . GLN A 1 114 ? 10.473 2.192 -16.267 1.00 71.19 114 GLN A CA 1
ATOM 909 C C . GLN A 1 114 ? 11.535 1.485 -17.135 1.00 71.19 114 GLN A C 1
ATOM 911 O O . GLN A 1 114 ? 12.546 2.102 -17.480 1.00 71.19 114 GLN A O 1
ATOM 916 N N . GLY A 1 115 ? 11.270 0.237 -17.542 1.00 64.75 115 GLY A N 1
ATOM 917 C CA . GLY A 1 115 ? 12.139 -0.561 -18.403 1.00 64.75 115 GLY A CA 1
ATOM 918 C C . GLY A 1 115 ? 13.272 -1.255 -17.643 1.00 64.75 115 GLY A C 1
ATOM 919 O O . GLY A 1 115 ? 13.672 -0.831 -16.561 1.00 64.75 115 GLY A O 1
ATOM 920 N N . VAL A 1 116 ? 13.768 -2.347 -18.226 1.00 57.06 116 VAL A N 1
ATOM 921 C CA . VAL A 1 116 ? 14.882 -3.164 -17.710 1.00 57.06 116 VAL A CA 1
ATOM 922 C C . VAL A 1 116 ? 16.187 -2.371 -17.866 1.00 57.06 116 VAL A C 1
ATOM 924 O O . VAL A 1 116 ? 16.501 -1.942 -18.976 1.00 57.06 116 VAL A O 1
ATOM 927 N N . GLY A 1 117 ? 16.932 -2.146 -16.778 1.00 56.41 117 GLY A N 1
ATOM 928 C CA . GLY A 1 117 ? 18.233 -1.451 -16.802 1.00 56.41 117 GLY A CA 1
ATOM 929 C C . GLY A 1 117 ? 18.233 0.052 -16.476 1.00 56.41 117 GLY A C 1
ATOM 930 O O . GLY A 1 117 ? 19.308 0.643 -16.376 1.00 56.41 117 GLY A O 1
ATOM 931 N N . ASN A 1 118 ? 17.070 0.675 -16.251 1.00 61.31 118 ASN A N 1
ATOM 932 C CA . ASN A 1 118 ? 16.989 2.022 -15.674 1.00 61.31 118 ASN A CA 1
ATOM 933 C C . ASN A 1 118 ? 16.919 1.951 -14.144 1.00 61.31 118 ASN A C 1
ATOM 935 O O . ASN A 1 118 ? 16.330 1.036 -13.576 1.00 61.31 118 ASN A O 1
ATOM 939 N N . SER A 1 119 ? 17.454 2.961 -13.455 1.00 64.12 119 SER A N 1
ATOM 940 C CA . SER A 1 119 ? 17.361 3.058 -11.996 1.00 64.12 119 SER A CA 1
ATOM 941 C C . SER A 1 119 ? 15.894 3.055 -11.541 1.00 64.12 119 SER A C 1
ATOM 943 O O . SER A 1 119 ? 15.224 4.085 -11.625 1.00 64.12 119 SER A O 1
ATOM 945 N N . HIS A 1 120 ? 15.402 1.933 -10.996 1.00 74.62 120 HIS A N 1
ATOM 946 C CA . HIS A 1 120 ? 14.065 1.754 -10.391 1.00 74.62 120 HIS A CA 1
ATOM 947 C C . HIS A 1 120 ? 13.857 2.571 -9.094 1.00 74.62 120 HIS A C 1
ATOM 949 O O . HIS A 1 120 ? 13.174 2.152 -8.158 1.00 74.62 120 HIS A O 1
ATOM 955 N N . PHE A 1 121 ? 14.465 3.754 -9.011 1.00 77.31 121 PHE A N 1
ATOM 956 C CA . PHE A 1 121 ? 14.498 4.609 -7.834 1.00 77.31 121 PHE A CA 1
ATOM 957 C C . PHE A 1 121 ? 13.101 5.071 -7.416 1.00 77.31 121 PHE A C 1
ATOM 959 O O . PHE A 1 121 ? 12.772 5.018 -6.238 1.00 77.31 121 PHE A O 1
ATOM 966 N N . LEU A 1 122 ? 12.257 5.472 -8.370 1.00 79.06 122 LEU A N 1
ATOM 967 C CA . LEU A 1 122 ? 10.922 6.007 -8.096 1.00 79.06 122 LEU A CA 1
ATOM 968 C C . LEU A 1 122 ? 9.982 4.993 -7.414 1.00 79.06 122 LEU A C 1
ATOM 970 O O . LEU A 1 122 ? 9.456 5.320 -6.348 1.00 79.06 122 LEU A O 1
ATOM 974 N N . PRO A 1 123 ? 9.781 3.765 -7.936 1.00 81.75 123 PRO A N 1
ATOM 975 C CA . PRO A 1 123 ? 8.948 2.779 -7.253 1.00 81.75 123 PRO A CA 1
ATOM 976 C C . PRO A 1 123 ? 9.552 2.367 -5.904 1.00 81.75 123 PRO A C 1
ATOM 978 O O . PRO A 1 123 ? 8.833 2.342 -4.909 1.00 81.75 123 PRO A O 1
ATOM 981 N N . LEU A 1 124 ? 10.867 2.132 -5.814 1.00 83.19 124 LEU A N 1
ATOM 982 C CA . LEU A 1 124 ? 11.510 1.760 -4.545 1.00 83.19 124 LEU A CA 1
ATOM 983 C C . LEU A 1 124 ? 11.380 2.857 -3.479 1.00 83.19 124 LEU A C 1
ATOM 985 O O . LEU A 1 124 ? 11.046 2.564 -2.330 1.00 83.19 124 LEU A O 1
ATOM 989 N N . PHE A 1 125 ? 11.573 4.120 -3.857 1.00 83.88 125 PHE A N 1
ATOM 990 C CA . PHE A 1 125 ? 11.387 5.266 -2.971 1.00 83.88 125 PHE A CA 1
ATOM 991 C C . PHE A 1 125 ? 9.938 5.372 -2.481 1.00 83.88 125 PHE A C 1
ATOM 993 O O . PHE A 1 125 ? 9.705 5.567 -1.286 1.00 83.88 125 PHE A O 1
ATOM 1000 N N . LEU A 1 126 ? 8.959 5.179 -3.372 1.00 81.88 126 LEU A N 1
ATOM 1001 C CA . LEU A 1 126 ? 7.541 5.166 -3.007 1.00 81.88 126 LEU A CA 1
ATOM 1002 C C . LEU A 1 126 ? 7.205 4.024 -2.036 1.00 81.88 126 LEU A C 1
ATOM 1004 O O . LEU A 1 126 ? 6.517 4.265 -1.044 1.00 81.88 126 LEU A O 1
ATOM 1008 N N . LEU A 1 127 ? 7.721 2.810 -2.262 1.00 84.00 127 LEU A N 1
ATOM 1009 C CA . LEU A 1 127 ? 7.524 1.667 -1.359 1.00 84.00 127 LEU A CA 1
ATOM 1010 C C . LEU A 1 127 ? 8.155 1.892 0.020 1.00 84.00 127 LEU A C 1
ATOM 1012 O O . LEU A 1 127 ? 7.528 1.594 1.041 1.00 84.00 127 LEU A O 1
ATOM 1016 N N . ILE A 1 128 ? 9.371 2.439 0.074 1.00 84.25 128 ILE A N 1
ATOM 1017 C CA . ILE A 1 128 ? 10.050 2.751 1.340 1.00 84.25 128 ILE A CA 1
ATOM 1018 C C . ILE A 1 128 ? 9.292 3.853 2.088 1.00 84.25 128 ILE A C 1
ATOM 1020 O O . ILE A 1 128 ? 8.995 3.697 3.273 1.00 84.25 128 ILE A O 1
ATOM 1024 N N . SER A 1 129 ? 8.901 4.926 1.398 1.00 83.88 129 SER A N 1
ATOM 1025 C CA . SER A 1 129 ? 8.114 6.016 1.983 1.00 83.88 129 SER A CA 1
ATOM 1026 C C . SER A 1 129 ? 6.763 5.518 2.512 1.00 83.88 129 SER A C 1
ATOM 1028 O O . SER A 1 129 ? 6.395 5.802 3.654 1.00 83.88 129 SER A O 1
ATOM 1030 N N . ALA A 1 130 ? 6.063 4.669 1.751 1.00 80.56 130 ALA A N 1
ATOM 1031 C CA . ALA A 1 130 ? 4.819 4.033 2.183 1.00 80.56 130 ALA A CA 1
ATOM 1032 C C . ALA A 1 130 ? 5.011 3.128 3.414 1.00 80.56 130 ALA A C 1
ATOM 1034 O O . ALA A 1 130 ? 4.128 3.063 4.275 1.00 80.56 130 ALA A O 1
ATOM 1035 N N . SER A 1 131 ? 6.159 2.453 3.518 1.00 81.00 131 SER A N 1
ATOM 1036 C CA . SER A 1 131 ? 6.516 1.598 4.657 1.00 81.00 131 SER A CA 1
ATOM 1037 C C . SER A 1 131 ? 6.775 2.414 5.923 1.00 81.00 131 SER A C 1
ATOM 1039 O O . SER A 1 131 ? 6.203 2.114 6.971 1.00 81.00 131 SER A O 1
ATOM 1041 N N . ILE A 1 132 ? 7.567 3.487 5.823 1.00 82.75 132 ILE A N 1
ATOM 1042 C CA . ILE A 1 132 ? 7.835 4.412 6.936 1.00 82.75 132 ILE A CA 1
ATOM 1043 C C . ILE A 1 132 ? 6.533 5.065 7.396 1.00 82.75 132 ILE A C 1
ATOM 1045 O O . ILE A 1 132 ? 6.214 5.066 8.585 1.00 82.75 132 ILE A O 1
ATOM 1049 N N . PHE A 1 133 ? 5.733 5.556 6.449 1.00 75.38 133 PHE A N 1
ATOM 1050 C CA . PHE A 1 133 ? 4.449 6.170 6.747 1.00 75.38 133 PHE A CA 1
ATOM 1051 C C . PHE A 1 133 ? 3.501 5.205 7.475 1.00 75.38 133 PHE A C 1
ATOM 1053 O O . PHE A 1 133 ? 2.842 5.588 8.448 1.00 75.38 133 PHE A O 1
ATOM 1060 N N . ALA A 1 134 ? 3.450 3.942 7.037 1.00 71.75 134 ALA A N 1
ATOM 1061 C CA . ALA A 1 134 ? 2.682 2.905 7.713 1.00 71.75 134 ALA A CA 1
ATOM 1062 C C . ALA A 1 134 ? 3.202 2.657 9.139 1.00 71.75 134 ALA A C 1
ATOM 1064 O O . ALA A 1 134 ? 2.393 2.559 10.064 1.00 71.75 134 ALA A O 1
ATOM 1065 N N . ALA A 1 135 ? 4.524 2.604 9.329 1.00 73.62 135 ALA A N 1
ATOM 1066 C CA . ALA A 1 135 ? 5.148 2.375 10.629 1.00 73.62 135 ALA A CA 1
ATOM 1067 C C . ALA A 1 135 ? 4.869 3.508 11.631 1.00 73.62 135 ALA A C 1
ATOM 1069 O O . ALA A 1 135 ? 4.526 3.238 12.781 1.00 73.62 135 ALA A O 1
ATOM 1070 N N . MET A 1 136 ? 4.932 4.765 11.187 1.00 73.12 136 MET A N 1
ATOM 1071 C CA . MET A 1 136 ? 4.687 5.932 12.041 1.00 73.12 136 MET A CA 1
ATOM 1072 C C . MET A 1 136 ? 3.219 6.050 12.475 1.00 73.12 136 MET A C 1
ATOM 1074 O O . MET A 1 136 ? 2.932 6.405 13.618 1.00 73.12 136 MET A O 1
ATOM 1078 N N . ASN A 1 137 ? 2.276 5.732 11.583 1.00 63.28 137 ASN A N 1
ATOM 1079 C CA . ASN A 1 137 ? 0.854 6.001 11.816 1.00 63.28 137 ASN A CA 1
ATOM 1080 C C . ASN A 1 137 ? 0.039 4.817 12.356 1.00 63.28 137 ASN A C 1
ATOM 1082 O O . ASN A 1 137 ? -1.114 5.016 12.731 1.00 63.28 137 ASN A O 1
ATOM 1086 N N . ASN A 1 138 ? 0.586 3.595 12.411 1.00 63.28 138 ASN A N 1
ATOM 1087 C CA . ASN A 1 138 ? -0.208 2.391 12.707 1.00 63.28 138 ASN A CA 1
ATOM 1088 C C . ASN A 1 138 ? 0.250 1.597 13.949 1.00 63.28 138 ASN A C 1
ATOM 1090 O O . ASN A 1 138 ? 0.027 0.389 14.039 1.00 63.28 138 ASN A O 1
ATOM 1094 N N . HIS A 1 139 ? 0.850 2.273 14.935 1.00 54.69 139 HIS A N 1
ATOM 1095 C CA . HIS A 1 139 ? 1.386 1.660 16.161 1.00 54.69 139 HIS A CA 1
ATOM 1096 C C . HIS A 1 139 ? 0.333 0.954 17.047 1.00 54.69 139 HIS A C 1
ATOM 1098 O O . HIS A 1 139 ? 0.691 0.123 17.876 1.00 54.69 139 HIS A O 1
ATOM 1104 N N . GLN A 1 140 ? -0.965 1.239 16.874 1.00 50.56 140 GLN A N 1
ATOM 1105 C CA . GLN A 1 140 ? -2.036 0.614 17.664 1.00 50.56 140 GLN A CA 1
ATOM 1106 C C . GLN A 1 140 ? -2.404 -0.815 17.213 1.00 50.56 140 GLN A C 1
ATOM 1108 O O . GLN A 1 140 ? -2.964 -1.566 18.008 1.00 50.56 140 GLN A O 1
ATOM 1113 N N . PHE A 1 141 ? -2.080 -1.218 15.975 1.00 61.34 141 PHE A N 1
ATOM 1114 C CA . PHE A 1 141 ? -2.327 -2.571 15.447 1.00 61.34 141 PHE A CA 1
ATOM 1115 C C . PHE A 1 141 ? -1.074 -3.122 14.766 1.00 61.34 141 PHE A C 1
ATOM 1117 O O . PHE A 1 141 ? -1.005 -3.261 13.543 1.00 61.34 141 PHE A O 1
ATOM 1124 N N . LEU A 1 142 ? -0.092 -3.479 15.598 1.00 60.28 142 LEU A N 1
ATOM 1125 C CA . LEU A 1 142 ? 1.203 -4.022 15.176 1.00 60.28 142 LEU A CA 1
ATOM 1126 C C . LEU A 1 142 ? 1.081 -5.200 14.199 1.00 60.28 142 LEU A C 1
ATOM 1128 O O . LEU A 1 142 ? 1.863 -5.289 13.262 1.00 60.28 142 LEU A O 1
ATOM 1132 N N . TYR A 1 143 ? 0.073 -6.063 14.353 1.00 66.12 143 TYR A N 1
ATOM 1133 C CA . TYR A 1 143 ? -0.124 -7.208 13.458 1.00 66.12 143 TYR A CA 1
ATOM 1134 C C . TYR A 1 143 ? -0.610 -6.815 12.052 1.00 66.12 143 TYR A C 1
ATOM 1136 O O . TYR A 1 143 ? -0.120 -7.341 11.056 1.00 66.12 143 TYR A O 1
ATOM 1144 N N . VAL A 1 144 ? -1.535 -5.854 11.952 1.00 66.25 144 VAL A N 1
ATOM 1145 C CA . VAL A 1 144 ? -2.038 -5.336 10.664 1.00 66.25 144 VAL A CA 1
ATOM 1146 C C . VAL A 1 144 ? -0.943 -4.533 9.958 1.00 66.25 144 VAL A C 1
ATOM 1148 O O . VAL A 1 144 ? -0.763 -4.636 8.744 1.00 66.25 144 VAL A O 1
ATOM 1151 N N . LEU A 1 145 ? -0.178 -3.763 10.735 1.00 70.12 145 LEU A N 1
ATOM 1152 C CA . LEU A 1 145 ? 1.011 -3.070 10.259 1.00 70.12 145 LEU A CA 1
ATOM 1153 C C . LEU A 1 145 ? 2.061 -4.056 9.736 1.00 70.12 145 LEU A C 1
ATOM 1155 O O . LEU A 1 145 ? 2.520 -3.889 8.612 1.00 70.12 145 LEU A O 1
ATOM 1159 N N . GLY A 1 146 ? 2.397 -5.089 10.511 1.00 74.19 146 GLY A N 1
ATOM 1160 C CA . GLY A 1 146 ? 3.366 -6.113 10.121 1.00 74.19 146 GLY A CA 1
ATOM 1161 C C . GLY A 1 146 ? 2.968 -6.822 8.828 1.00 74.19 146 GLY A C 1
ATOM 1162 O O . GLY A 1 146 ? 3.803 -6.989 7.946 1.00 74.19 146 GLY A O 1
ATOM 1163 N N . PHE A 1 147 ? 1.680 -7.140 8.661 1.00 78.19 147 PHE A N 1
ATOM 1164 C CA . PHE A 1 147 ? 1.164 -7.737 7.428 1.00 78.19 147 PHE A CA 1
ATOM 1165 C C . PHE A 1 147 ? 1.333 -6.815 6.210 1.00 78.19 147 PHE A C 1
ATOM 1167 O O . PHE A 1 147 ? 1.811 -7.241 5.160 1.00 78.19 147 PHE A O 1
ATOM 1174 N N . ARG A 1 148 ? 1.005 -5.525 6.357 1.00 80.88 148 ARG A N 1
ATOM 1175 C CA . ARG A 1 148 ? 1.216 -4.520 5.304 1.00 80.88 148 ARG A CA 1
ATOM 1176 C C . ARG A 1 148 ? 2.701 -4.354 4.967 1.00 80.88 148 ARG A C 1
ATOM 1178 O O . ARG A 1 148 ? 3.054 -4.287 3.794 1.00 80.88 148 ARG A O 1
ATOM 1185 N N . LEU A 1 149 ? 3.559 -4.310 5.986 1.00 81.31 149 LEU A N 1
ATOM 1186 C CA . LEU A 1 149 ? 5.004 -4.171 5.817 1.00 81.31 149 LEU A CA 1
ATOM 1187 C C . LEU A 1 149 ? 5.601 -5.385 5.100 1.00 81.31 149 LEU A C 1
ATOM 1189 O O . LEU A 1 149 ? 6.436 -5.213 4.222 1.00 81.31 149 LEU A O 1
ATOM 1193 N N . ALA A 1 150 ? 5.134 -6.595 5.416 1.00 84.94 150 ALA A N 1
ATOM 1194 C CA . ALA A 1 150 ? 5.561 -7.817 4.740 1.00 84.94 150 ALA A CA 1
ATOM 1195 C C . ALA A 1 150 ? 5.247 -7.779 3.235 1.00 84.94 150 ALA A C 1
ATOM 1197 O O . ALA A 1 150 ? 6.103 -8.133 2.427 1.00 84.94 150 ALA A O 1
ATOM 1198 N N . ILE A 1 151 ? 4.064 -7.283 2.849 1.00 84.19 151 ILE A N 1
ATOM 1199 C CA . ILE A 1 151 ? 3.695 -7.097 1.435 1.00 84.19 151 ILE A CA 1
ATOM 1200 C C . ILE A 1 151 ? 4.627 -6.085 0.757 1.00 84.19 151 ILE A C 1
ATOM 1202 O O . ILE A 1 151 ? 5.100 -6.330 -0.352 1.00 84.19 151 ILE A O 1
ATOM 1206 N N . TYR A 1 152 ? 4.926 -4.965 1.418 1.00 84.62 152 TYR A N 1
ATOM 1207 C CA . TYR A 1 152 ? 5.816 -3.946 0.859 1.00 84.62 152 TYR A CA 1
ATOM 1208 C C . TYR A 1 152 ? 7.256 -4.439 0.725 1.00 84.62 152 TYR A C 1
ATOM 1210 O O . TYR A 1 152 ? 7.863 -4.236 -0.320 1.00 84.62 152 TYR A O 1
ATOM 1218 N N . ILE A 1 153 ? 7.785 -5.146 1.727 1.00 85.19 153 ILE A N 1
ATOM 1219 C CA . ILE A 1 153 ? 9.111 -5.775 1.660 1.00 85.19 153 ILE A CA 1
ATOM 1220 C C . ILE A 1 153 ? 9.152 -6.804 0.524 1.00 85.19 153 ILE A C 1
ATOM 1222 O O . ILE A 1 153 ? 10.099 -6.810 -0.259 1.00 85.19 153 ILE A O 1
ATOM 1226 N N . GLY A 1 154 ? 8.107 -7.626 0.383 1.00 86.44 154 GLY A N 1
ATOM 1227 C CA . GLY A 1 154 ? 7.989 -8.576 -0.722 1.00 86.44 154 GLY A CA 1
ATOM 1228 C C . GLY A 1 154 ? 8.038 -7.887 -2.086 1.00 86.44 154 GLY A C 1
ATOM 1229 O O . GLY A 1 154 ? 8.773 -8.323 -2.965 1.00 86.44 154 GLY A O 1
ATOM 1230 N N . ALA A 1 155 ? 7.332 -6.768 -2.248 1.00 84.56 155 ALA A N 1
ATOM 1231 C CA . ALA A 1 155 ? 7.362 -5.981 -3.477 1.00 84.56 155 ALA A CA 1
ATOM 1232 C C . ALA A 1 155 ? 8.720 -5.292 -3.723 1.00 84.56 155 ALA A C 1
ATOM 1234 O O . ALA A 1 155 ? 9.189 -5.281 -4.860 1.00 84.56 155 ALA A O 1
ATOM 1235 N N . ILE A 1 156 ? 9.382 -4.784 -2.674 1.00 84.94 156 ILE A N 1
ATOM 1236 C CA . ILE A 1 156 ? 10.743 -4.221 -2.752 1.00 84.94 156 ILE A CA 1
ATOM 1237 C C . ILE A 1 156 ? 11.736 -5.270 -3.255 1.00 84.94 156 ILE A C 1
ATOM 1239 O O . ILE A 1 156 ? 12.574 -4.939 -4.085 1.00 84.94 156 ILE A O 1
ATOM 1243 N N . LEU A 1 157 ? 11.647 -6.514 -2.773 1.00 84.38 157 LEU A N 1
ATOM 1244 C CA . LEU A 1 157 ? 12.518 -7.609 -3.208 1.00 84.38 157 LEU A CA 1
ATOM 1245 C C . LEU A 1 157 ? 12.142 -8.130 -4.600 1.00 84.38 157 LEU A C 1
ATOM 1247 O O . LEU A 1 157 ? 13.018 -8.475 -5.387 1.00 84.38 157 LEU A O 1
ATOM 1251 N N . TYR A 1 158 ? 10.851 -8.160 -4.928 1.00 84.06 158 TYR A N 1
ATOM 1252 C CA . TYR A 1 158 ? 10.365 -8.662 -6.211 1.00 84.06 158 TYR A CA 1
ATOM 1253 C C . TYR A 1 158 ? 10.869 -7.839 -7.404 1.00 84.06 158 TYR A C 1
ATOM 1255 O O . TYR A 1 158 ? 11.232 -8.419 -8.425 1.00 84.06 158 TYR A O 1
ATOM 1263 N N . ILE A 1 159 ? 10.929 -6.507 -7.277 1.00 82.00 159 ILE A N 1
ATOM 1264 C CA . ILE A 1 159 ? 11.391 -5.603 -8.345 1.00 82.00 159 ILE A CA 1
ATOM 1265 C C . ILE A 1 159 ? 12.807 -5.974 -8.852 1.00 82.00 159 ILE A C 1
ATOM 1267 O O . ILE A 1 159 ? 12.926 -6.301 -10.033 1.00 82.00 159 ILE A O 1
ATOM 1271 N N . PRO A 1 160 ? 13.866 -5.995 -8.015 1.00 78.94 160 PRO A N 1
ATOM 1272 C CA . PRO A 1 160 ? 15.215 -6.347 -8.453 1.00 78.94 160 PRO A CA 1
ATOM 1273 C C . PRO A 1 160 ? 15.370 -7.833 -8.792 1.00 78.94 160 PRO A C 1
ATOM 1275 O O . PRO A 1 160 ? 16.130 -8.156 -9.697 1.00 78.94 160 PRO A O 1
ATOM 1278 N N . ILE A 1 161 ? 14.651 -8.750 -8.126 1.00 81.75 161 ILE A N 1
ATOM 1279 C CA . ILE A 1 161 ? 14.698 -10.183 -8.479 1.00 81.75 161 ILE A CA 1
ATOM 1280 C C . ILE A 1 161 ? 14.199 -10.391 -9.912 1.00 81.75 161 ILE A C 1
ATOM 1282 O O . ILE A 1 161 ? 14.850 -11.083 -10.692 1.00 81.75 161 ILE A O 1
ATOM 1286 N N . ARG A 1 162 ? 13.072 -9.765 -10.280 1.00 77.88 162 ARG A N 1
ATOM 1287 C CA . ARG A 1 162 ? 12.559 -9.800 -11.654 1.00 77.88 162 ARG A CA 1
ATOM 1288 C C . ARG A 1 162 ? 13.573 -9.211 -12.632 1.00 77.88 162 ARG A C 1
ATOM 1290 O O . ARG A 1 162 ? 13.784 -9.795 -13.688 1.00 77.88 162 ARG A O 1
ATOM 1297 N N . ASP A 1 163 ? 14.171 -8.073 -12.291 1.00 72.06 163 ASP A N 1
ATOM 1298 C CA . ASP A 1 163 ? 15.151 -7.404 -13.150 1.00 72.06 163 ASP A CA 1
ATOM 1299 C C . ASP A 1 163 ? 16.375 -8.301 -13.414 1.00 72.06 163 ASP A C 1
ATOM 1301 O O . ASP A 1 163 ? 16.762 -8.489 -14.563 1.00 72.06 163 ASP A O 1
ATOM 1305 N N . VAL A 1 164 ? 16.900 -8.977 -12.382 1.00 74.81 164 VAL A N 1
ATOM 1306 C CA . VAL A 1 164 ? 18.011 -9.939 -12.507 1.00 74.81 164 VAL A CA 1
ATOM 1307 C C . VAL A 1 164 ? 17.640 -11.149 -13.368 1.00 74.81 164 VAL A C 1
ATOM 1309 O O . VAL A 1 164 ? 18.429 -11.528 -14.229 1.00 74.81 164 VAL A O 1
ATOM 1312 N N . VAL A 1 165 ? 16.455 -11.737 -13.170 1.00 76.69 165 VAL A N 1
ATOM 1313 C CA . VAL A 1 165 ? 15.988 -12.898 -13.957 1.00 76.69 165 VAL A CA 1
ATOM 1314 C C . VAL A 1 165 ? 15.788 -12.536 -15.430 1.00 76.69 165 VAL A C 1
ATOM 1316 O O . VAL A 1 165 ? 16.063 -13.344 -16.308 1.00 76.69 165 VAL A O 1
ATOM 1319 N N . VAL A 1 166 ? 15.325 -11.319 -15.724 1.00 69.94 166 VAL A N 1
ATOM 1320 C CA . VAL A 1 166 ? 15.148 -10.857 -17.109 1.00 69.94 166 VAL A CA 1
ATOM 1321 C C . VAL A 1 166 ? 16.487 -10.456 -17.743 1.00 69.94 166 VAL A C 1
ATOM 1323 O O . VAL A 1 166 ? 16.690 -10.699 -18.930 1.00 69.94 166 VAL A O 1
ATOM 1326 N N . ALA A 1 167 ? 17.408 -9.863 -16.977 1.00 65.88 167 ALA A N 1
ATOM 1327 C CA . ALA A 1 167 ? 18.723 -9.440 -17.462 1.00 65.88 167 ALA A CA 1
ATOM 1328 C C . ALA A 1 167 ? 19.719 -10.603 -17.646 1.00 65.88 167 ALA A C 1
ATOM 1330 O O . ALA A 1 167 ? 20.659 -10.483 -18.434 1.00 65.88 167 ALA A O 1
ATOM 1331 N N . ARG A 1 168 ? 19.544 -11.714 -16.919 1.00 57.00 168 ARG A N 1
ATOM 1332 C CA . ARG A 1 168 ? 20.332 -12.950 -17.049 1.00 57.00 168 ARG A CA 1
ATOM 1333 C C . ARG A 1 168 ? 19.385 -14.165 -17.041 1.00 57.00 168 ARG A C 1
ATOM 1335 O O . ARG A 1 168 ? 19.148 -14.699 -15.957 1.00 57.00 168 ARG A O 1
ATOM 1342 N N . PRO A 1 169 ? 18.821 -14.547 -18.204 1.00 54.47 169 PRO A N 1
ATOM 1343 C CA . PRO A 1 169 ? 17.923 -15.697 -18.317 1.00 54.47 169 PRO A CA 1
ATOM 1344 C C . PRO A 1 169 ? 18.622 -17.035 -18.048 1.00 54.47 169 PRO A C 1
ATOM 1346 O O . PRO A 1 169 ? 19.850 -17.129 -18.289 1.00 54.47 169 PRO A O 1
#

Radius of gyration: 19.0 Å; chains: 1; bounding box: 45×36×52 Å

pLDDT: mean 70.86, std 10.8, range [37.38, 86.44]

Foldseek 3Di:
DPPPVPPDPVNCVVVLVLLLVVLVLLVVLLVVVVVLLVVLLVVCCVPFPVVLSVVLVVQLVVLSVQLNVLSVVSNVVSVVVPDPVVVSVVSNLVSLLSNLLSLLVSLLVSLVRCDQPDPSCSSLVSLVVVLVSLVVRPVSCVPSNVSSNVSSVVSNVVSVVVSVVVVPD

Secondary structure (DSSP, 8-state):
--SSS---TTTSHHHHHHHHHHHHHHHHHHHHHHHHHHHHHHHHHHHS-HHHHHHHHHHHHHHHHHHHHHHHHHHHHHHTT---HHHHHHHHHHHHHHHHHHHHHHHHHHHHHT-TTS-THHHHHHHHHHHHHHHHH-TT-HHHHHHHHHHHHHHHHHHHHHHHHHH--

Sequence (169 aa):
MEAIDNVNLPQARPVLSRLRDYALVGSRAFGQRAIIYTAAIALAGYYYELRVALFFFFAIALCEIYDIVVLRYILRNTRSKTLKIRKSLFHIYMTTALSATTIALFCIAIAIQQGVGNSHFLPLFLLISASIFAAMNNHQFLYVLGFRLAIYIGAILYIPIRDVVVARP